Protein AF-A0A392UUZ2-F1 (afdb_monomer_lite)

Structure (mmCIF, N/CA/C/O backbone):
data_AF-A0A392UUZ2-F1
#
_entry.id   AF-A0A392UUZ2-F1
#
loop_
_atom_site.group_PDB
_atom_site.id
_atom_site.type_symbol
_atom_site.label_atom_id
_atom_site.label_alt_id
_atom_site.label_comp_id
_atom_site.label_asym_id
_atom_site.label_entity_id
_atom_site.label_seq_id
_atom_site.pdbx_PDB_ins_code
_atom_site.Cartn_x
_atom_site.Cartn_y
_atom_site.Cartn_z
_atom_site.occupancy
_atom_site.B_iso_or_equiv
_atom_site.auth_seq_id
_atom_site.auth_comp_id
_atom_site.auth_asym_id
_atom_site.auth_atom_id
_atom_site.pdbx_PDB_model_num
ATOM 1 N N . MET A 1 1 ? 9.071 -3.759 -9.551 1.00 63.28 1 MET A N 1
ATOM 2 C CA . MET A 1 1 ? 9.058 -2.855 -8.383 1.00 63.28 1 MET A CA 1
ATOM 3 C C . MET A 1 1 ? 9.858 -1.567 -8.585 1.00 63.28 1 MET A C 1
ATOM 5 O O . MET A 1 1 ? 9.356 -0.534 -8.195 1.00 63.28 1 MET A O 1
ATOM 9 N N . ALA A 1 2 ? 10.981 -1.540 -9.319 1.00 71.31 2 ALA A N 1
ATOM 10 C CA . ALA A 1 2 ? 11.723 -0.283 -9.555 1.00 71.31 2 ALA A CA 1
ATOM 11 C C . ALA A 1 2 ? 10.892 0.887 -10.144 1.00 71.31 2 ALA A C 1
ATOM 13 O O . ALA A 1 2 ? 11.132 2.045 -9.816 1.00 71.31 2 ALA A O 1
ATOM 14 N N . ARG A 1 3 ? 9.894 0.601 -11.000 1.00 76.06 3 ARG A N 1
ATOM 15 C CA . ARG A 1 3 ? 9.000 1.636 -11.557 1.00 76.06 3 ARG A CA 1
ATOM 16 C C . ARG A 1 3 ? 8.047 2.215 -10.505 1.00 76.06 3 ARG A C 1
ATOM 18 O O . ARG A 1 3 ? 7.887 3.426 -10.451 1.00 76.06 3 ARG A O 1
ATOM 25 N N . THR A 1 4 ? 7.429 1.367 -9.685 1.00 85.19 4 THR A N 1
ATOM 26 C CA . THR A 1 4 ? 6.532 1.794 -8.598 1.00 85.19 4 THR A CA 1
ATOM 27 C C . THR A 1 4 ? 7.311 2.483 -7.479 1.00 85.19 4 THR A C 1
ATOM 29 O O . THR A 1 4 ? 6.840 3.475 -6.940 1.00 85.19 4 THR A O 1
ATOM 32 N N . ASP A 1 5 ? 8.542 2.045 -7.207 1.00 90.69 5 ASP A N 1
ATOM 33 C CA . ASP A 1 5 ? 9.427 2.698 -6.237 1.00 90.69 5 ASP A CA 1
ATOM 34 C C . ASP A 1 5 ? 9.789 4.125 -6.668 1.00 90.69 5 ASP A C 1
ATOM 36 O O . ASP A 1 5 ? 9.818 5.033 -5.840 1.00 90.69 5 ASP A O 1
ATOM 40 N N . TRP A 1 6 ? 10.011 4.352 -7.970 1.00 93.44 6 TRP A N 1
ATOM 41 C CA . TRP A 1 6 ? 10.240 5.701 -8.490 1.00 93.44 6 TRP A CA 1
ATOM 42 C C . TRP A 1 6 ? 9.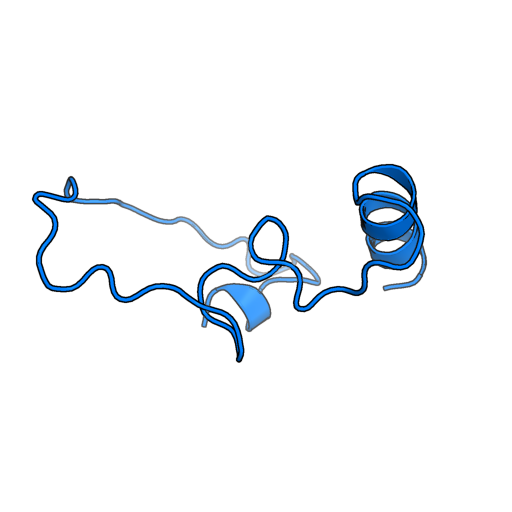012 6.600 -8.319 1.00 93.44 6 TRP A C 1
ATOM 44 O O . TRP A 1 6 ? 9.169 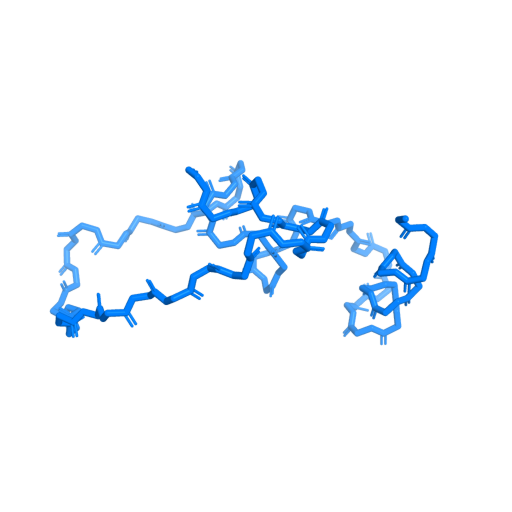7.737 -7.885 1.00 93.44 6 TRP A O 1
ATOM 54 N N . LEU A 1 7 ? 7.806 6.089 -8.602 1.00 95.19 7 LEU A N 1
ATOM 55 C CA . LEU A 1 7 ? 6.559 6.843 -8.418 1.00 95.19 7 LEU A CA 1
ATOM 56 C C . LEU A 1 7 ? 6.372 7.272 -6.960 1.00 95.19 7 LEU A C 1
ATOM 58 O O . LEU A 1 7 ? 6.092 8.440 -6.705 1.00 95.19 7 LEU A O 1
ATOM 62 N N . TRP A 1 8 ? 6.604 6.368 -6.006 1.00 95.12 8 TRP A N 1
ATOM 63 C CA . TRP A 1 8 ? 6.542 6.718 -4.588 1.00 95.12 8 TRP A CA 1
ATOM 64 C C . TRP A 1 8 ? 7.601 7.741 -4.194 1.00 95.12 8 TRP A C 1
ATOM 66 O O . TRP A 1 8 ? 7.281 8.717 -3.522 1.00 95.12 8 TRP A O 1
ATOM 76 N N . LYS A 1 9 ? 8.840 7.576 -4.669 1.00 95.19 9 LYS A N 1
ATOM 77 C CA . LYS A 1 9 ? 9.934 8.508 -4.373 1.00 95.19 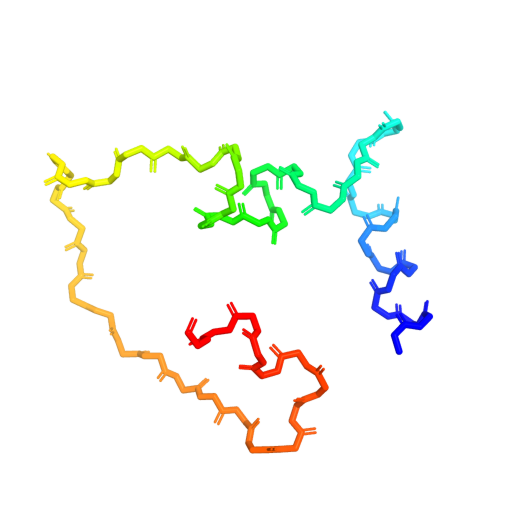9 LYS A CA 1
ATOM 78 C C . LYS A 1 9 ? 9.648 9.939 -4.837 1.00 95.19 9 LYS A C 1
ATOM 80 O O . LYS A 1 9 ? 10.091 10.870 -4.177 1.00 95.19 9 LYS A O 1
ATOM 85 N N . VAL A 1 10 ? 8.970 10.123 -5.973 1.00 96.19 10 VAL A N 1
ATOM 86 C CA . VAL A 1 10 ? 8.653 11.469 -6.492 1.00 96.19 10 VAL A CA 1
ATOM 87 C C . VAL A 1 10 ? 7.338 12.037 -5.956 1.00 96.19 10 VAL A C 1
ATOM 89 O O . VAL A 1 10 ? 7.133 13.243 -6.037 1.00 96.19 10 VAL A O 1
ATOM 92 N N . PHE A 1 11 ? 6.448 11.188 -5.438 1.00 97.19 11 PHE A N 1
ATOM 93 C CA . PHE A 1 11 ? 5.188 11.607 -4.821 1.00 97.19 11 PHE A CA 1
ATOM 94 C C . PHE A 1 11 ? 5.368 12.038 -3.361 1.00 97.19 11 PHE A C 1
ATOM 96 O O . PHE A 1 11 ? 4.757 13.012 -2.924 1.00 97.19 11 PHE A O 1
ATOM 103 N N . LEU A 1 12 ? 6.178 11.300 -2.603 1.00 97.81 12 LEU A N 1
ATOM 104 C CA . LEU A 1 12 ? 6.329 11.503 -1.167 1.00 97.81 12 LEU A CA 1
ATOM 105 C C . LEU A 1 12 ? 7.289 12.659 -0.838 1.00 97.81 12 LEU A C 1
ATOM 107 O O . LEU A 1 12 ? 8.177 12.971 -1.637 1.00 97.81 12 LEU A O 1
ATOM 111 N N . PRO A 1 13 ? 7.151 13.282 0.349 1.00 98.06 13 PRO A N 1
ATOM 112 C CA . PRO A 1 13 ? 8.091 14.295 0.812 1.00 98.06 13 PRO A CA 1
ATOM 113 C C . PRO A 1 13 ? 9.530 13.774 0.853 1.00 98.06 13 PRO A C 1
ATOM 115 O O . PRO A 1 13 ? 9.778 12.598 1.134 1.00 98.06 13 PRO A O 1
ATOM 118 N N . GLU A 1 14 ? 10.491 14.669 0.634 1.00 97.38 14 GLU A N 1
ATOM 119 C CA . GLU A 1 14 ? 11.910 14.324 0.706 1.00 97.38 14 GLU A CA 1
ATOM 120 C C . GLU A 1 14 ? 12.267 13.700 2.066 1.00 97.38 14 GLU A C 1
ATOM 122 O O . GLU A 1 14 ? 11.854 14.183 3.119 1.00 97.38 14 GLU A O 1
ATOM 127 N N . GLY A 1 15 ? 13.016 12.595 2.034 1.00 96.00 15 GLY A N 1
ATOM 128 C CA . GLY A 1 15 ? 13.390 11.829 3.227 1.00 96.00 15 GLY A CA 1
ATOM 129 C C . GLY A 1 15 ? 12.338 10.827 3.713 1.00 96.00 15 GLY A C 1
ATOM 130 O O . GLY A 1 15 ? 12.639 10.059 4.622 1.00 96.00 15 GLY A O 1
ATOM 131 N N . SER A 1 16 ? 11.149 10.787 3.104 1.00 96.69 16 SER A N 1
ATOM 132 C CA . SER A 1 16 ? 10.132 9.776 3.417 1.00 96.69 16 SER A CA 1
ATOM 133 C C . SER A 1 16 ? 10.453 8.425 2.779 1.00 96.69 16 SER A C 1
ATOM 135 O O . SER A 1 16 ? 11.079 8.345 1.717 1.00 96.69 16 SER A O 1
ATOM 137 N N . ASP A 1 17 ? 9.960 7.361 3.404 1.00 95.25 17 ASP A N 1
ATOM 138 C CA . ASP A 1 17 ? 9.941 6.011 2.852 1.00 95.25 17 ASP A CA 1
ATOM 139 C C . ASP A 1 17 ? 8.500 5.543 2.589 1.00 95.25 17 ASP A C 1
ATOM 141 O O . ASP A 1 17 ? 7.541 6.316 2.647 1.00 95.25 17 ASP A O 1
ATOM 145 N N . ARG A 1 18 ? 8.343 4.261 2.246 1.00 94.12 18 ARG A N 1
ATOM 146 C CA . ARG A 1 18 ? 7.037 3.689 1.902 1.00 94.12 18 ARG A CA 1
ATOM 147 C C . ARG A 1 18 ? 6.140 3.417 3.112 1.00 94.12 18 ARG A C 1
ATOM 149 O O . ARG A 1 18 ? 4.983 3.096 2.883 1.00 94.12 18 ARG A O 1
ATOM 156 N N . ASP A 1 19 ? 6.617 3.587 4.345 1.00 95.56 19 ASP A N 1
ATOM 157 C CA . ASP A 1 19 ? 5.775 3.504 5.543 1.00 95.56 19 ASP A CA 1
ATOM 158 C C . ASP A 1 19 ? 5.142 4.857 5.908 1.00 95.56 19 ASP A C 1
ATOM 160 O O . ASP A 1 19 ? 4.431 4.969 6.907 1.00 95.56 19 ASP A O 1
ATOM 164 N N . HIS A 1 20 ? 5.336 5.895 5.088 1.00 96.00 20 HIS A N 1
ATOM 165 C CA . HIS A 1 20 ? 4.571 7.136 5.187 1.00 96.00 20 HIS A CA 1
ATOM 166 C C . HIS A 1 20 ? 3.061 6.859 5.027 1.00 96.00 20 HIS A C 1
ATOM 168 O O . HIS A 1 20 ? 2.655 6.148 4.107 1.00 96.00 20 HIS A O 1
ATOM 174 N N . GLY A 1 21 ? 2.206 7.470 5.859 1.00 95.12 21 GLY A N 1
ATOM 175 C CA . GLY A 1 21 ? 0.760 7.174 5.901 1.00 95.12 21 GLY A CA 1
ATOM 176 C C . GLY A 1 21 ? 0.007 7.397 4.579 1.00 95.12 21 GLY A C 1
ATOM 177 O O . GLY A 1 21 ? -0.998 6.753 4.319 1.00 95.12 21 GLY A O 1
ATOM 178 N N . ALA A 1 22 ? 0.531 8.248 3.692 1.00 94.69 22 ALA A N 1
ATOM 179 C CA . ALA A 1 22 ? -0.008 8.431 2.337 1.00 94.69 22 ALA A CA 1
ATOM 180 C C . ALA A 1 22 ? 0.275 7.261 1.367 1.00 94.69 22 ALA A C 1
ATOM 182 O O . ALA A 1 22 ? -0.369 7.174 0.325 1.00 94.69 22 ALA A O 1
ATOM 183 N N . ALA A 1 23 ? 1.251 6.400 1.670 1.00 94.75 23 ALA A N 1
ATOM 184 C CA . ALA A 1 23 ? 1.624 5.238 0.859 1.00 94.75 23 ALA A CA 1
ATOM 185 C C . ALA A 1 23 ? 1.202 3.909 1.507 1.00 94.75 23 ALA A C 1
ATOM 187 O O . ALA A 1 23 ? 0.837 2.981 0.789 1.00 94.75 23 ALA A O 1
ATOM 188 N N . ASN A 1 24 ? 1.222 3.819 2.842 1.00 94.56 24 ASN A N 1
ATOM 189 C CA . ASN A 1 24 ? 0.902 2.603 3.589 1.00 94.56 24 ASN A CA 1
ATOM 190 C C . ASN A 1 24 ? -0.108 2.879 4.716 1.00 94.56 24 ASN A C 1
ATOM 192 O O . ASN A 1 24 ? 0.250 3.024 5.884 1.00 94.56 24 ASN A O 1
ATOM 196 N N . VAL A 1 25 ? -1.389 2.948 4.350 1.00 93.31 25 VAL A N 1
ATOM 197 C CA . VAL A 1 25 ? -2.502 3.304 5.255 1.00 93.31 25 VAL A CA 1
ATOM 198 C C . VAL A 1 25 ? -2.831 2.233 6.304 1.00 93.31 25 VAL A C 1
ATOM 200 O O . VAL A 1 25 ? -3.599 2.497 7.222 1.00 93.31 25 VAL A O 1
ATOM 203 N N . SER A 1 26 ? -2.264 1.031 6.182 1.00 92.00 26 SER A N 1
ATOM 204 C CA . SER A 1 26 ? -2.494 -0.103 7.095 1.00 92.00 26 SER A CA 1
ATOM 205 C C . SER A 1 26 ? -1.188 -0.690 7.646 1.00 92.00 26 SER A C 1
ATOM 207 O O . SER A 1 26 ? -1.170 -1.799 8.175 1.00 92.00 26 SER A O 1
ATOM 209 N N . GLY A 1 27 ? -0.085 0.046 7.495 1.00 92.44 27 GLY A N 1
ATOM 210 C CA . GLY A 1 27 ? 1.252 -0.361 7.907 1.00 92.44 27 GLY A CA 1
ATOM 211 C C . GLY A 1 27 ? 1.616 -0.016 9.353 1.00 92.44 27 GLY A C 1
ATOM 212 O O . GLY A 1 27 ? 0.751 0.307 10.165 1.00 92.44 27 GLY A O 1
ATOM 213 N N . PRO A 1 28 ? 2.923 -0.021 9.679 1.00 94.62 28 PRO A N 1
ATOM 214 C CA . PRO A 1 28 ? 3.424 0.272 11.026 1.00 94.62 28 PRO A CA 1
ATOM 215 C C . PRO A 1 28 ? 3.023 1.647 11.581 1.00 94.62 28 PRO A C 1
ATOM 217 O O . PRO A 1 28 ? 2.965 1.816 12.796 1.00 94.62 28 PRO A O 1
ATOM 220 N N . ASN A 1 29 ? 2.751 2.613 10.698 1.00 95.06 29 ASN A N 1
ATOM 221 C CA . ASN A 1 29 ? 2.375 3.987 11.041 1.00 95.06 29 ASN A CA 1
ATOM 222 C C . ASN A 1 29 ? 0.878 4.276 10.802 1.00 95.06 29 ASN A C 1
ATOM 224 O O . ASN A 1 29 ? 0.501 5.438 10.664 1.00 95.06 29 ASN A O 1
ATOM 228 N N . ALA A 1 30 ? 0.037 3.242 10.678 1.00 93.94 30 ALA A N 1
ATOM 229 C CA . ALA A 1 30 ? -1.391 3.404 10.419 1.00 93.94 30 ALA A CA 1
ATOM 230 C C . ALA A 1 30 ? -2.134 4.065 11.589 1.00 93.94 30 ALA A C 1
ATOM 232 O O . ALA A 1 30 ? -1.816 3.849 12.760 1.00 93.94 30 ALA A O 1
ATOM 233 N N . GLU A 1 31 ? -3.167 4.835 11.254 1.00 93.56 31 GLU A N 1
ATOM 234 C CA . GLU A 1 31 ? -4.105 5.386 12.229 1.00 93.56 31 GLU A CA 1
ATOM 235 C C . GLU A 1 31 ? -5.224 4.381 12.537 1.00 93.56 31 GLU A C 1
ATOM 237 O O . GLU A 1 31 ? -5.605 3.564 11.697 1.00 93.56 31 GLU A O 1
ATOM 242 N N . ASP A 1 32 ? -5.770 4.447 13.752 1.00 92.94 32 ASP A N 1
ATOM 243 C CA . ASP A 1 32 ? -6.920 3.632 14.139 1.00 92.94 32 ASP A CA 1
ATOM 244 C C . ASP A 1 32 ? -8.214 4.218 13.558 1.00 92.94 32 ASP A C 1
ATOM 246 O O . ASP A 1 32 ? -8.649 5.308 13.932 1.00 92.94 32 ASP A O 1
ATOM 250 N N . LEU A 1 33 ? -8.843 3.468 12.651 1.00 91.69 33 LEU A N 1
ATOM 251 C CA . LEU A 1 33 ? -10.097 3.853 12.003 1.00 91.69 33 LEU A CA 1
ATOM 252 C C . LEU A 1 33 ? -11.338 3.254 12.687 1.00 91.69 33 LEU A C 1
ATOM 254 O O . LEU A 1 33 ? -12.455 3.534 12.257 1.00 91.69 33 LEU A O 1
ATOM 258 N N . SER A 1 34 ? -11.184 2.441 13.741 1.00 92.50 34 SER A N 1
ATOM 259 C CA . SER A 1 34 ? -12.285 1.669 14.347 1.00 92.50 34 SER A CA 1
ATOM 260 C C . SER A 1 34 ? -13.412 2.523 14.946 1.00 92.50 34 SER A C 1
ATOM 262 O O . SER A 1 34 ? -14.538 2.044 15.084 1.00 92.50 34 SER A O 1
ATOM 264 N N . GLY A 1 35 ? -13.133 3.786 15.280 1.00 94.62 35 GLY A N 1
ATOM 265 C CA . GLY A 1 35 ? -14.112 4.743 15.802 1.00 94.62 35 GLY A CA 1
ATOM 266 C C . GLY A 1 35 ? -14.763 5.651 14.754 1.00 94.62 35 GLY A C 1
ATOM 267 O O . GLY A 1 35 ? -15.563 6.510 15.127 1.00 94.62 35 GLY A O 1
ATOM 268 N N . LEU A 1 36 ? -14.411 5.520 13.471 1.00 94.88 36 LEU A N 1
ATOM 269 C CA . LEU A 1 36 ? -14.919 6.389 12.409 1.00 94.88 36 LEU A CA 1
ATOM 270 C C . LEU A 1 36 ? -16.200 5.832 11.784 1.00 94.88 36 LEU A C 1
ATOM 272 O O . LEU A 1 36 ? -16.326 4.634 11.539 1.00 94.88 36 LEU A O 1
ATOM 276 N N . GLU A 1 37 ? -17.124 6.727 11.435 1.00 96.44 37 GLU A N 1
ATOM 277 C CA . GLU A 1 37 ? -18.233 6.404 10.535 1.00 96.44 37 GLU A CA 1
ATOM 278 C C . GLU A 1 37 ? -17.696 6.334 9.095 1.00 96.44 37 GLU A C 1
ATOM 280 O O . GLU A 1 37 ? -17.753 7.299 8.332 1.00 96.44 37 GLU A O 1
ATOM 285 N N . TYR A 1 38 ? -17.077 5.201 8.756 1.00 93.62 38 TYR A N 1
ATOM 286 C CA . TYR A 1 38 ? -16.492 4.956 7.440 1.00 93.62 38 TYR A CA 1
ATOM 287 C C . TYR A 1 38 ? -17.508 4.269 6.513 1.00 93.62 38 TYR A C 1
ATOM 289 O O . TYR A 1 38 ? -18.196 3.345 6.952 1.00 93.62 38 TYR A O 1
ATOM 297 N N . PRO A 1 39 ? -17.632 4.685 5.240 1.00 96.44 39 PRO A N 1
ATOM 298 C CA . PRO A 1 39 ? -18.599 4.088 4.328 1.00 96.44 39 PRO A CA 1
ATOM 299 C C . PRO A 1 39 ? -18.230 2.649 3.946 1.00 96.44 39 PRO A C 1
ATOM 301 O O . PRO A 1 39 ? -17.057 2.322 3.734 1.00 96.44 39 PRO A O 1
ATOM 304 N N . ASP A 1 40 ? -19.252 1.813 3.751 1.00 96.38 40 ASP A N 1
ATOM 305 C CA . ASP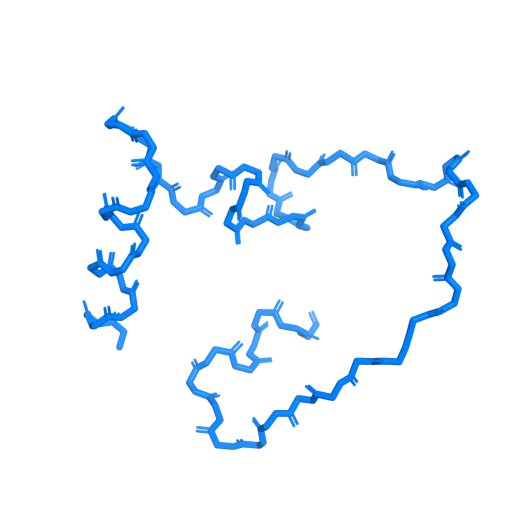 A 1 40 ? -19.089 0.501 3.123 1.00 96.38 40 ASP A CA 1
ATOM 306 C C . ASP A 1 40 ? -18.371 0.650 1.775 1.00 96.38 40 ASP A C 1
ATOM 308 O O . ASP A 1 40 ? -18.778 1.431 0.910 1.00 96.38 40 ASP A O 1
ATOM 312 N N . THR A 1 41 ? -17.287 -0.104 1.598 1.00 93.88 41 THR A N 1
ATOM 313 C CA . THR A 1 4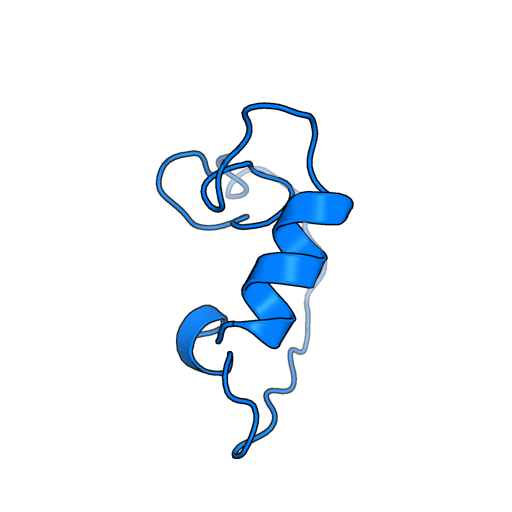1 ? -16.389 0.039 0.448 1.00 93.88 41 THR A CA 1
ATOM 314 C C . THR A 1 41 ? -16.207 -1.297 -0.262 1.00 93.88 41 THR A C 1
ATOM 316 O O . THR A 1 41 ? -15.807 -2.292 0.338 1.00 93.88 41 THR A O 1
ATOM 319 N N . LEU A 1 42 ? -16.468 -1.318 -1.570 1.00 96.56 42 LEU A N 1
ATOM 320 C CA . LEU A 1 42 ? -16.152 -2.448 -2.442 1.00 96.56 42 LEU A CA 1
ATOM 321 C C . LEU A 1 42 ? -14.790 -2.217 -3.109 1.00 96.56 42 LEU A C 1
ATOM 323 O O . LEU A 1 42 ? -14.642 -1.284 -3.896 1.00 96.56 42 LEU A O 1
ATOM 327 N N . VAL A 1 43 ? -13.813 -3.082 -2.825 1.00 94.19 43 VAL A N 1
ATOM 328 C CA . VAL A 1 43 ? -12.452 -3.007 -3.384 1.00 94.19 43 VAL A CA 1
ATOM 329 C C . VAL A 1 43 ? -12.251 -4.110 -4.426 1.00 94.19 43 VAL A C 1
ATOM 331 O O . VAL A 1 43 ? -12.430 -5.291 -4.134 1.00 94.19 43 VAL A O 1
ATOM 334 N N . PHE A 1 44 ? -11.855 -3.736 -5.646 1.00 95.00 44 PHE A N 1
ATOM 335 C CA . PHE A 1 44 ? -11.489 -4.682 -6.705 1.00 95.00 44 PHE A CA 1
ATOM 336 C C . PHE A 1 44 ? -9.970 -4.772 -6.835 1.00 95.00 44 PHE A C 1
ATOM 338 O O . PHE A 1 44 ? -9.302 -3.753 -6.996 1.00 95.00 44 PHE A O 1
ATOM 345 N N . VAL A 1 45 ? -9.433 -5.993 -6.842 1.00 95.00 45 VAL A N 1
ATOM 346 C CA . VAL A 1 45 ? -7.993 -6.244 -6.986 1.00 95.00 45 VAL A CA 1
ATOM 347 C C . VAL A 1 45 ? -7.719 -6.947 -8.313 1.00 95.00 45 VAL A C 1
ATOM 349 O O . VAL A 1 45 ? -8.288 -7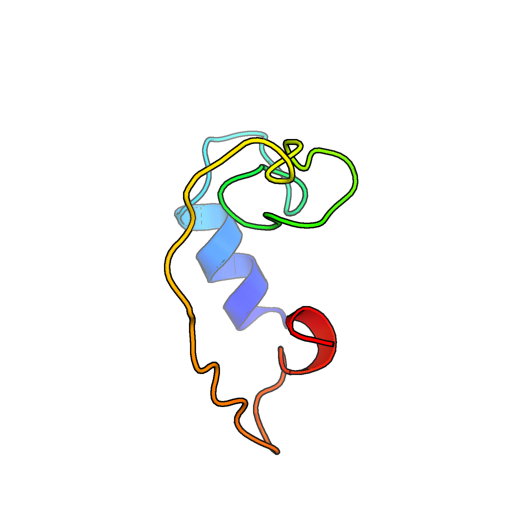.999 -8.610 1.00 95.00 45 VAL A O 1
ATOM 352 N N . GLY A 1 46 ? -6.835 -6.369 -9.127 1.00 94.38 46 GLY A N 1
ATOM 353 C CA . GLY A 1 46 ? -6.403 -6.971 -10.385 1.00 94.38 46 GLY A CA 1
ATOM 354 C C . GLY A 1 46 ? -5.487 -8.172 -10.143 1.00 94.38 46 GLY A C 1
ATOM 355 O O . GLY A 1 46 ? -4.433 -8.038 -9.529 1.00 94.38 46 GLY A O 1
ATOM 356 N N . GLY A 1 47 ? -5.838 -9.347 -10.675 1.00 93.69 47 GLY A N 1
ATOM 357 C CA . GLY A 1 47 ? -5.073 -10.581 -10.430 1.00 93.69 47 GLY A CA 1
ATOM 358 C C . GLY A 1 47 ? -3.611 -10.542 -10.902 1.00 93.69 47 GLY A C 1
ATOM 359 O O . GLY A 1 47 ? -2.762 -11.202 -10.310 1.00 93.69 47 GLY A O 1
ATOM 360 N N . PHE A 1 48 ? -3.306 -9.740 -11.928 1.00 93.00 48 PHE A N 1
ATOM 361 C CA . PHE A 1 48 ? -1.948 -9.547 -12.456 1.00 93.00 48 PHE A CA 1
ATOM 362 C C . PHE A 1 48 ? -1.289 -8.234 -12.005 1.00 93.00 48 PHE A C 1
ATOM 364 O O . PHE A 1 48 ? -0.247 -7.866 -12.548 1.00 93.00 48 PHE A O 1
ATOM 371 N N . ASP A 1 49 ? -1.879 -7.514 -11.046 1.00 90.88 49 ASP A N 1
ATOM 372 C CA . ASP A 1 49 ? -1.254 -6.322 -10.474 1.00 90.88 49 ASP A CA 1
ATOM 373 C C . ASP A 1 49 ? -0.040 -6.727 -9.612 1.00 90.88 49 ASP A C 1
ATOM 375 O O . ASP A 1 49 ? -0.198 -7.516 -8.674 1.00 90.88 49 ASP A O 1
ATOM 379 N N . PRO A 1 50 ? 1.173 -6.209 -9.891 1.00 89.31 50 PRO A N 1
ATOM 380 C CA . PRO A 1 50 ? 2.357 -6.458 -9.071 1.00 89.31 50 PRO A CA 1
ATOM 381 C C . PRO A 1 50 ? 2.268 -5.970 -7.618 1.00 89.31 50 PRO A C 1
ATOM 383 O O . PRO A 1 50 ? 3.162 -6.305 -6.847 1.00 89.31 50 PRO A O 1
ATOM 386 N N . LEU A 1 51 ? 1.268 -5.154 -7.270 1.00 89.38 51 LEU A N 1
ATOM 387 C CA . LEU A 1 51 ? 1.003 -4.650 -5.919 1.00 89.38 51 LEU A CA 1
ATOM 388 C C . LEU A 1 51 ? -0.224 -5.317 -5.271 1.00 89.38 51 LEU A C 1
ATOM 390 O O . LEU A 1 51 ? -0.758 -4.799 -4.293 1.00 89.38 51 LEU A O 1
ATOM 394 N N . ASN A 1 52 ? -0.710 -6.445 -5.803 1.00 90.69 52 ASN A N 1
ATOM 395 C CA . ASN A 1 52 ? -1.911 -7.104 -5.276 1.00 90.69 52 ASN A CA 1
ATOM 396 C C . ASN A 1 52 ? -1.802 -7.537 -3.801 1.00 90.69 52 ASN A C 1
ATOM 398 O O . ASN A 1 52 ? -2.820 -7.689 -3.132 1.00 90.69 52 ASN A O 1
ATOM 402 N N . ASP A 1 53 ? -0.588 -7.736 -3.293 1.00 89.75 53 ASP A N 1
ATOM 403 C CA . ASP A 1 53 ? -0.287 -8.137 -1.923 1.00 89.75 53 ASP A CA 1
ATOM 404 C C . ASP A 1 53 ? -0.450 -6.993 -0.921 1.00 89.75 53 ASP A C 1
ATOM 406 O O . ASP A 1 53 ? -0.675 -7.256 0.253 1.00 89.75 53 ASP A O 1
ATOM 410 N N . TRP A 1 54 ? -0.444 -5.742 -1.386 1.00 88.19 54 TRP A N 1
ATOM 411 C CA . TRP A 1 54 ? -0.730 -4.567 -0.558 1.00 88.19 54 TRP A CA 1
ATOM 412 C C . TRP A 1 54 ? -2.208 -4.445 -0.173 1.00 88.19 54 TRP A C 1
ATOM 414 O O . TRP A 1 54 ? -2.552 -3.620 0.664 1.00 88.19 54 TRP A O 1
ATOM 424 N N . GLN A 1 55 ? -3.083 -5.225 -0.813 1.00 80.31 55 GLN A N 1
ATOM 425 C CA . GLN A 1 55 ? -4.531 -5.226 -0.582 1.00 80.31 55 GLN A CA 1
ATOM 426 C C . GLN A 1 55 ? -5.014 -6.519 0.099 1.00 80.31 55 GLN A C 1
ATOM 428 O O . GLN A 1 55 ? -6.218 -6.777 0.126 1.00 80.31 55 GLN A O 1
ATOM 433 N N . LYS A 1 56 ? -4.087 -7.372 0.555 1.00 69.00 56 LYS A N 1
ATOM 434 C CA . LYS A 1 56 ? -4.391 -8.636 1.236 1.00 69.00 56 LYS A CA 1
ATOM 435 C C . LYS A 1 56 ? -4.493 -8.482 2.743 1.00 69.00 56 LYS A C 1
ATOM 437 O O . LYS A 1 56 ? -3.765 -7.633 3.296 1.00 69.00 56 LYS A O 1
#

Foldseek 3Di:
DVVVLVVCCVPDPPPDDCQPCVNQCPDPPHDDCPPPPDDDDDDDADPPDPCSVSVD

Organism: NCBI:txid97028

Secondary structure (DSSP, 8-state):
-HHHHHHHHHHSPTT--TTSTTT-TTSTT----TTS-PPP------TT-TTGGGG-

InterPro domains:
  IPR013094 Alpha/beta hydrolase fold-3 [PF07859] (3-55)
  IPR029058 Alpha/Beta hydrolase fold [G3DSA:3.40.50.1820] (1-56)

Sequence (56 aa):
MARTDWLWKVFLPEGSDRDHGAANVSGPNAEDLSGLEYPDTLVFVGGFDPLNDWQK

Radius of gyration: 13.45 Å; chains: 1; bounding box: 32×25×28 Å

pLDDT: mean 92.01, std 6.95, range [63.28, 98.06]